Protein AF-A0A433D6L3-F1 (afdb_monomer_lite)

pLDDT: mean 82.77, std 12.9, range [45.88, 96.31]

InterPro domains:
  IPR003611 Nuclease associated modular domain 3 [PF07460] (51-87)
  IPR003611 Nuclease associated modular domain 3 [PF07460] (92-112)
  IPR003611 Nuclease associated modular domain 3 [SM00496] (50-66)
  IPR003611 Nuclease associated modular domain 3 [SM00496] (74-90)
  IPR003611 Nuclease associated modular domain 3 [SM00496] (91-107)
  IPR003647 Intron encoded nuclease repeat [SM00497] (114-166)
  IPR006350 Intron endonuclease, group I [TIGR01453] (3-162)
  IPR036388 Winged helix-like DNA-binding domain superfamily [G3DSA:1.10.10.10] (102-160)

Secondary structure (DSSP, 8-state):
--SS-GGG------------TT--HHHHHHHHHHHTTS-S---TT---STT----HHHHHHHHHHTSGGGSTTTTPPPPHHHHHHHHHHHTT-PPPHHHHHHHHHHHHT-------EEEEETT--EEEEESSHHHHHHHHTS-HHHHHHHHHH-PPBTTTEEEEE--

Radius of gyration: 36.86 Å; chains: 1; bounding box: 74×43×91 Å

Foldseek 3Di:
DPPDDPVVDDDDDPDDDDDDPPDDPVRVVVVVVVVVPPDPPPDPPVDDCVVPDDDPVVVVVVDVCCDAPNPPCHPPDDDPVVVVVVCVVCPPDDDDPVVVVVVVVVCPVVCPQQFKKFKAWPVGHTDDIGSHLCVVCVVLVHDSVVQVCCQVVVDARPNTIHMHTDD

Organism: NCBI:txid994334

Structure (mmCIF, N/CA/C/O backbone):
data_AF-A0A433D6L3-F1
#
_entry.id   AF-A0A433D6L3-F1
#
loop_
_atom_site.group_PDB
_atom_site.id
_atom_site.type_symbol
_atom_site.label_atom_id
_atom_site.label_alt_id
_atom_site.label_comp_id
_atom_site.label_asym_id
_atom_site.label_entity_id
_atom_site.label_seq_id
_atom_site.pdbx_PDB_ins_code
_atom_site.Cartn_x
_atom_site.Cartn_y
_atom_site.Cartn_z
_atom_site.occupancy
_atom_site.B_iso_or_equiv
_atom_site.auth_seq_id
_atom_site.auth_comp_id
_atom_site.auth_asym_id
_atom_site.auth_atom_id
_atom_site.pdbx_PDB_model_num
ATOM 1 N N . MET A 1 1 ? 34.999 -7.961 -23.316 1.00 46.38 1 MET A N 1
ATOM 2 C CA . MET A 1 1 ? 35.030 -8.901 -24.456 1.00 46.38 1 MET A CA 1
ATOM 3 C C . MET A 1 1 ? 34.470 -8.152 -25.655 1.00 46.38 1 MET A C 1
ATOM 5 O O . MET A 1 1 ? 33.314 -7.756 -25.598 1.00 46.38 1 MET A O 1
ATOM 9 N N . VAL A 1 2 ? 35.287 -7.831 -26.660 1.00 54.16 2 VAL A N 1
ATOM 10 C CA . VAL A 1 2 ? 34.780 -7.201 -27.892 1.00 54.16 2 VAL A CA 1
ATOM 11 C C . VAL A 1 2 ? 34.083 -8.311 -28.674 1.00 54.16 2 VAL A C 1
ATOM 13 O O . VAL A 1 2 ? 34.735 -9.275 -29.057 1.00 54.16 2 VAL A O 1
ATOM 16 N N . LEU A 1 3 ? 32.755 -8.234 -28.797 1.00 59.50 3 LEU A N 1
ATOM 17 C CA . LEU A 1 3 ? 31.936 -9.348 -29.292 1.00 59.50 3 LEU A CA 1
ATOM 18 C C . LEU A 1 3 ? 32.225 -9.680 -30.769 1.00 59.50 3 LEU A C 1
ATOM 20 O O . LEU A 1 3 ? 32.081 -10.831 -31.161 1.00 59.50 3 LEU A O 1
ATOM 24 N N . TYR A 1 4 ? 32.680 -8.697 -31.559 1.00 72.62 4 TYR A N 1
ATOM 25 C CA . TYR A 1 4 ? 32.994 -8.851 -32.982 1.00 72.62 4 TYR A CA 1
ATOM 26 C C . TYR A 1 4 ? 34.197 -7.981 -33.387 1.00 72.62 4 TYR A C 1
ATOM 28 O O . TYR A 1 4 ? 34.259 -6.805 -33.030 1.00 72.62 4 TYR A O 1
ATOM 36 N N . GLY A 1 5 ? 35.158 -8.562 -34.113 1.00 78.69 5 GLY A N 1
ATOM 37 C CA . GLY A 1 5 ? 36.333 -7.864 -34.661 1.00 78.69 5 GLY A CA 1
ATOM 38 C C . GLY A 1 5 ? 36.085 -7.269 -36.053 1.00 78.69 5 GLY A C 1
ATOM 39 O O . GLY A 1 5 ? 35.013 -7.446 -36.622 1.00 78.69 5 GLY A O 1
ATOM 40 N N . ILE A 1 6 ? 37.091 -6.602 -36.637 1.00 80.25 6 ILE A N 1
ATOM 41 C CA . ILE A 1 6 ? 36.968 -5.922 -37.946 1.00 80.25 6 ILE A CA 1
ATOM 42 C C . ILE A 1 6 ? 36.525 -6.856 -39.085 1.00 80.25 6 ILE A C 1
ATOM 44 O O . ILE A 1 6 ? 35.840 -6.425 -40.003 1.00 80.25 6 ILE A O 1
ATOM 48 N N . ALA A 1 7 ? 36.837 -8.152 -38.975 1.00 80.00 7 ALA A N 1
ATOM 49 C CA . ALA A 1 7 ? 36.412 -9.187 -39.915 1.00 80.00 7 ALA A CA 1
ATOM 50 C C . ALA A 1 7 ? 34.882 -9.369 -39.999 1.00 80.00 7 ALA A C 1
ATOM 52 O O . ALA A 1 7 ? 34.397 -9.994 -40.935 1.00 80.00 7 ALA A O 1
ATOM 53 N N . ALA A 1 8 ? 34.119 -8.837 -39.038 1.00 84.62 8 ALA A N 1
ATOM 54 C CA . ALA A 1 8 ? 32.658 -8.861 -39.055 1.00 84.62 8 ALA A CA 1
ATOM 55 C C . ALA A 1 8 ? 32.031 -7.710 -39.868 1.00 84.62 8 ALA A C 1
ATOM 57 O O . ALA A 1 8 ? 30.806 -7.637 -39.962 1.00 84.62 8 ALA A O 1
ATOM 58 N N . PHE A 1 9 ? 32.838 -6.806 -40.435 1.00 80.00 9 PHE A N 1
ATOM 59 C CA . PHE A 1 9 ? 32.368 -5.644 -41.190 1.00 80.00 9 PHE A CA 1
ATOM 60 C C . PHE A 1 9 ? 32.763 -5.739 -42.666 1.00 80.00 9 PHE A C 1
ATOM 62 O O . PHE A 1 9 ? 33.851 -6.199 -43.005 1.00 80.00 9 PHE A O 1
ATOM 69 N N . ILE A 1 10 ? 31.881 -5.255 -43.543 1.00 81.44 10 ILE A N 1
ATOM 70 C CA . ILE A 1 10 ? 32.139 -5.108 -44.979 1.00 81.44 10 ILE A CA 1
ATOM 71 C C . ILE A 1 10 ? 32.199 -3.615 -45.291 1.00 81.44 10 ILE A C 1
ATOM 73 O O . ILE A 1 10 ? 31.298 -2.863 -44.918 1.00 81.44 10 ILE A O 1
ATOM 77 N N . PHE A 1 11 ? 33.252 -3.196 -45.989 1.00 80.50 11 PHE A N 1
ATOM 78 C CA . PHE A 1 11 ? 33.414 -1.826 -46.463 1.00 80.50 11 PHE A CA 1
ATOM 79 C C . PHE A 1 11 ? 33.011 -1.756 -47.933 1.00 80.50 11 PHE A C 1
ATOM 81 O O . PHE A 1 11 ? 33.571 -2.462 -48.769 1.00 80.50 11 PHE A O 1
ATOM 88 N N . ILE A 1 12 ? 32.033 -0.907 -48.239 1.00 79.81 12 ILE A N 1
ATOM 89 C CA . ILE A 1 12 ? 31.566 -0.654 -49.602 1.00 79.81 12 ILE A CA 1
ATOM 90 C C . ILE A 1 12 ? 31.679 0.846 -49.843 1.00 79.81 12 ILE A C 1
ATOM 92 O O . ILE A 1 12 ? 31.132 1.640 -49.078 1.00 79.81 12 ILE A O 1
ATOM 96 N N . VAL A 1 13 ? 32.392 1.233 -50.899 1.00 81.81 13 VAL A N 1
ATOM 97 C CA . VAL A 1 13 ? 32.420 2.625 -51.355 1.00 81.81 13 VAL A CA 1
ATOM 98 C C . VAL A 1 13 ? 31.124 2.882 -52.117 1.00 81.81 13 VAL A C 1
ATOM 100 O O . VAL A 1 13 ? 30.889 2.271 -53.155 1.00 81.81 13 VAL A O 1
ATOM 103 N N . VAL A 1 14 ? 30.262 3.737 -51.568 1.00 73.88 14 VAL A N 1
ATOM 104 C CA . VAL A 1 14 ? 28.951 4.055 -52.163 1.00 73.88 14 VAL A CA 1
ATOM 105 C C . VAL A 1 14 ? 29.067 5.167 -53.205 1.00 73.88 14 VAL A C 1
ATOM 107 O O . VAL A 1 14 ? 28.374 5.139 -54.215 1.00 73.88 14 VAL A O 1
ATOM 110 N N . GLU A 1 15 ? 29.958 6.129 -52.979 1.00 74.88 15 GLU A N 1
ATOM 111 C CA . GLU A 1 15 ? 30.142 7.296 -53.836 1.00 74.88 15 GLU A CA 1
ATOM 112 C C . GLU A 1 15 ? 31.572 7.827 -53.673 1.00 74.88 15 GLU A C 1
ATOM 114 O O . GLU A 1 15 ? 32.125 7.808 -52.570 1.00 74.88 15 GLU A O 1
ATOM 119 N N . PHE A 1 16 ? 32.167 8.306 -54.766 1.00 78.62 16 PHE A N 1
ATOM 120 C CA . PHE A 1 16 ? 33.395 9.096 -54.729 1.00 78.62 16 PHE A CA 1
ATOM 121 C C . PHE A 1 16 ? 33.024 10.574 -54.781 1.00 78.62 16 PHE A C 1
ATOM 123 O O . PHE A 1 16 ? 32.281 10.992 -55.664 1.00 78.62 16 PHE A O 1
ATOM 130 N N . VAL A 1 17 ? 33.554 11.363 -53.849 1.00 71.62 17 VAL A N 1
ATOM 131 C CA . VAL A 1 17 ? 33.305 12.806 -53.788 1.00 71.62 17 VAL A CA 1
ATOM 132 C C . VAL A 1 17 ? 34.614 13.537 -54.045 1.00 71.62 17 VAL A C 1
ATOM 134 O O . VAL A 1 17 ? 35.597 13.324 -53.333 1.00 71.62 17 VAL A O 1
ATOM 137 N N . GLU A 1 18 ? 34.627 14.401 -55.058 1.00 74.00 18 GLU A N 1
ATOM 138 C CA . GLU A 1 18 ? 35.766 15.273 -55.337 1.00 74.00 18 GLU A CA 1
ATOM 139 C C . GLU A 1 18 ? 35.853 16.377 -54.276 1.00 74.00 18 GLU A C 1
ATOM 141 O O . GLU A 1 18 ? 34.905 17.128 -54.041 1.00 74.00 18 GLU A O 1
ATOM 146 N N . ILE A 1 19 ? 37.005 16.459 -53.611 1.00 69.56 19 ILE A N 1
ATOM 147 C CA . ILE A 1 19 ? 37.306 17.490 -52.619 1.00 69.56 19 ILE A CA 1
ATOM 148 C C . ILE A 1 19 ? 38.065 18.605 -53.337 1.00 69.56 19 ILE A C 1
ATOM 150 O O . ILE A 1 19 ? 39.211 18.408 -53.741 1.00 69.56 19 ILE A O 1
ATOM 154 N N . LEU A 1 20 ? 37.433 19.770 -53.503 1.00 72.12 20 LEU A N 1
ATOM 155 C CA . LEU A 1 20 ? 38.100 20.937 -54.082 1.00 72.12 20 LEU A CA 1
ATOM 156 C C . LEU A 1 20 ? 39.181 21.465 -53.109 1.00 72.12 20 LEU A C 1
ATOM 158 O O . LEU A 1 20 ? 38.929 21.546 -51.901 1.00 72.12 20 LEU A O 1
ATOM 162 N N . PRO A 1 21 ? 40.391 21.800 -53.597 1.00 69.19 21 PRO A N 1
ATOM 163 C CA . PRO A 1 21 ? 41.565 22.071 -52.757 1.00 69.19 21 PRO A CA 1
ATOM 164 C C . PRO A 1 21 ? 41.503 23.391 -51.969 1.00 69.19 21 PRO A C 1
ATOM 166 O O . PRO A 1 21 ? 42.301 23.598 -51.057 1.00 69.19 21 PRO A O 1
ATOM 169 N N . ASP A 1 22 ? 40.572 24.281 -52.301 1.00 74.31 22 ASP A N 1
ATOM 170 C CA . ASP A 1 22 ? 40.350 25.592 -51.682 1.00 74.31 22 ASP A CA 1
ATOM 171 C C . ASP A 1 22 ? 39.328 25.562 -50.530 1.00 74.31 22 ASP A C 1
ATOM 173 O O . ASP A 1 22 ? 39.095 26.569 -49.855 1.00 74.31 22 ASP A O 1
ATOM 177 N N . MET A 1 23 ? 38.732 24.400 -50.256 1.00 71.88 23 MET A N 1
ATOM 178 C CA . MET A 1 23 ? 37.751 24.251 -49.191 1.00 71.88 23 MET A CA 1
ATOM 179 C C . MET A 1 23 ? 38.392 24.092 -47.812 1.00 71.88 23 MET A C 1
ATOM 181 O O . MET A 1 23 ? 39.284 23.278 -47.583 1.00 71.88 23 MET A O 1
ATOM 185 N N . THR A 1 24 ? 37.860 24.818 -46.829 1.00 81.12 24 THR A N 1
ATOM 186 C CA . THR A 1 24 ? 38.251 24.626 -45.427 1.00 81.12 24 THR A CA 1
ATOM 187 C C . THR A 1 24 ? 37.729 23.290 -44.882 1.00 81.12 24 THR A C 1
ATOM 189 O O . THR A 1 24 ? 36.655 22.815 -45.260 1.00 81.12 24 THR A O 1
ATOM 192 N N . SER A 1 25 ? 38.449 22.700 -43.918 1.00 77.38 25 SER A N 1
ATO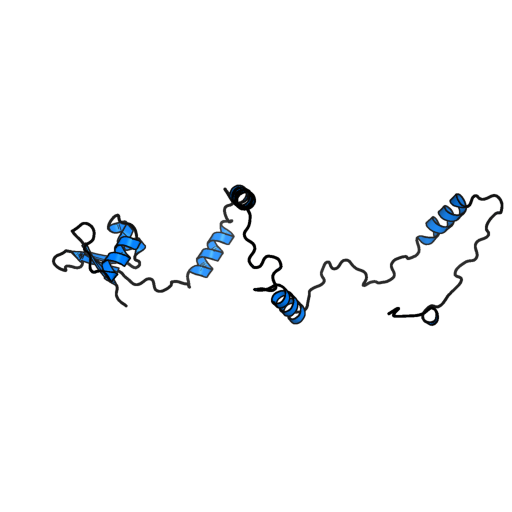M 193 C CA . SER A 1 25 ? 38.051 21.447 -43.247 1.00 77.38 25 SER A CA 1
ATOM 194 C C . SER A 1 25 ? 36.625 21.498 -42.667 1.00 77.38 25 SER A C 1
ATOM 196 O O . SER A 1 25 ? 35.897 20.506 -42.707 1.00 77.38 25 SER A O 1
ATOM 198 N N . ALA A 1 26 ? 36.186 22.668 -42.191 1.00 79.12 26 ALA A N 1
ATOM 199 C CA . ALA A 1 26 ? 34.834 22.873 -41.676 1.00 79.12 26 ALA A CA 1
ATOM 200 C C . ALA A 1 26 ? 33.759 22.786 -42.773 1.00 79.12 26 ALA A C 1
ATOM 202 O O . ALA A 1 26 ? 32.718 22.165 -42.559 1.00 79.12 26 ALA A O 1
ATOM 203 N N . ALA A 1 27 ? 34.020 23.362 -43.950 1.00 77.31 27 ALA A N 1
ATOM 204 C CA . ALA A 1 27 ? 33.098 23.315 -45.080 1.00 77.31 27 ALA A CA 1
ATOM 205 C C . ALA A 1 27 ? 32.962 21.886 -45.631 1.00 77.31 27 ALA A C 1
ATOM 207 O O . ALA A 1 27 ? 31.847 21.425 -45.878 1.00 77.31 27 ALA A O 1
ATOM 208 N N . LEU A 1 28 ? 34.072 21.146 -45.723 1.00 76.81 28 LEU A N 1
ATOM 209 C CA . LEU A 1 28 ? 34.057 19.730 -46.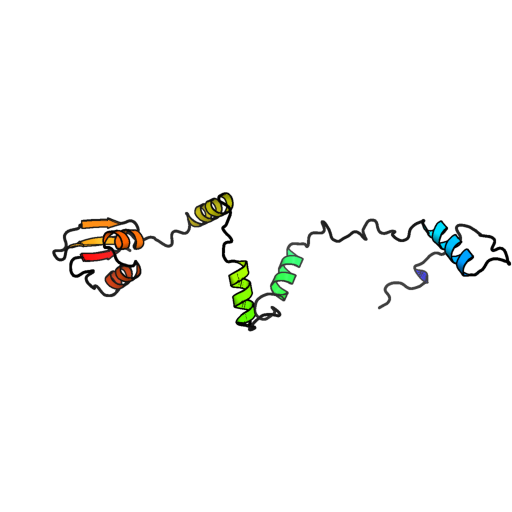108 1.00 76.81 28 LEU A CA 1
ATOM 210 C C . LEU A 1 28 ? 33.290 18.871 -45.099 1.00 76.81 28 LEU A C 1
ATOM 212 O O . LEU A 1 28 ? 32.449 18.063 -45.488 1.00 76.81 28 LEU A O 1
ATOM 216 N N . LYS A 1 29 ? 33.510 19.091 -43.797 1.00 77.06 29 LYS A N 1
ATOM 217 C CA . LYS A 1 29 ? 32.770 18.397 -42.737 1.00 77.06 29 LYS A CA 1
ATOM 218 C C . LYS A 1 29 ? 31.266 18.669 -42.813 1.00 77.06 29 LYS A C 1
ATOM 220 O O . LYS A 1 29 ? 30.483 17.743 -42.639 1.00 77.06 29 LYS A O 1
ATOM 225 N N . ALA A 1 30 ? 30.854 19.907 -43.089 1.00 76.25 30 ALA A N 1
ATOM 226 C CA . ALA A 1 30 ? 29.441 20.259 -43.232 1.00 76.25 30 ALA A CA 1
ATOM 227 C C . ALA A 1 30 ? 28.794 19.596 -44.463 1.00 76.25 30 ALA A C 1
ATOM 229 O O . ALA A 1 30 ? 27.673 19.101 -44.374 1.00 76.25 30 ALA A O 1
ATOM 230 N N . ILE A 1 31 ? 29.515 19.533 -45.585 1.00 76.19 31 ILE A N 1
ATOM 231 C CA . ILE A 1 31 ? 29.097 18.860 -46.827 1.00 76.19 31 ILE A CA 1
ATOM 232 C C . ILE A 1 31 ? 28.917 17.355 -46.621 1.00 76.19 31 ILE A C 1
ATOM 234 O O . ILE A 1 31 ? 27.924 16.798 -47.096 1.00 76.19 31 ILE A O 1
ATOM 238 N N . LEU A 1 32 ? 29.857 16.713 -45.922 1.00 74.94 32 LEU A N 1
ATOM 239 C CA . LEU A 1 32 ? 29.774 15.297 -45.568 1.00 74.94 32 LEU A CA 1
ATOM 240 C C . LEU A 1 32 ? 28.608 15.048 -44.608 1.00 74.94 32 LEU A C 1
ATOM 242 O O . LEU A 1 32 ? 27.770 14.203 -44.892 1.00 74.94 32 LEU A O 1
ATOM 246 N N . LEU A 1 33 ? 28.477 15.846 -43.544 1.00 73.62 33 LEU A N 1
ATOM 247 C CA . LEU A 1 33 ? 27.412 15.699 -42.548 1.00 73.62 33 LEU A CA 1
ATOM 248 C C . LEU A 1 33 ? 26.006 15.921 -43.136 1.00 73.62 33 LEU A C 1
ATOM 250 O O . LEU A 1 33 ? 25.057 15.232 -42.765 1.00 73.62 33 LEU A O 1
ATOM 254 N N . ALA A 1 34 ? 25.859 16.862 -44.074 1.00 72.88 34 ALA A N 1
ATOM 255 C CA . ALA A 1 34 ? 24.599 17.090 -44.782 1.00 72.88 34 ALA A CA 1
ATOM 256 C C . ALA A 1 34 ? 24.217 15.909 -45.694 1.00 72.88 34 ALA A C 1
ATOM 258 O O . ALA A 1 34 ? 23.032 15.643 -45.882 1.00 72.88 34 ALA A O 1
ATOM 259 N N . ARG A 1 35 ? 25.209 15.184 -46.231 1.00 69.56 35 ARG A N 1
ATOM 260 C CA . ARG A 1 35 ? 25.014 13.969 -47.043 1.00 69.56 35 ARG A CA 1
ATOM 261 C C . ARG A 1 35 ? 24.846 12.704 -46.194 1.00 69.56 35 ARG A C 1
ATOM 263 O O . ARG A 1 35 ? 24.096 11.810 -46.577 1.00 69.56 35 ARG A O 1
ATOM 270 N N . GLU A 1 36 ? 25.451 12.659 -45.007 1.00 65.75 36 GLU A N 1
ATOM 271 C CA . GLU A 1 36 ? 25.317 11.591 -44.002 1.00 65.75 36 GLU A CA 1
ATOM 272 C C . GLU A 1 36 ? 23.906 11.476 -43.393 1.00 65.75 36 GLU A C 1
ATOM 274 O O . GLU A 1 36 ? 23.660 10.602 -42.561 1.00 65.75 36 GLU A O 1
ATOM 279 N N . GLN A 1 37 ? 22.922 12.263 -43.853 1.00 57.09 37 GLN A N 1
ATOM 280 C CA . GLN A 1 37 ? 21.506 12.041 -43.522 1.00 57.09 37 GLN A CA 1
ATOM 281 C C . GLN A 1 37 ? 20.982 10.666 -43.974 1.00 57.09 37 GLN A C 1
ATOM 283 O O . GLN A 1 37 ? 19.879 10.263 -43.601 1.00 57.09 37 GLN A O 1
ATOM 288 N N . PHE A 1 38 ? 21.789 9.891 -44.698 1.00 55.81 38 PHE A N 1
ATOM 289 C CA . PHE A 1 38 ? 21.584 8.463 -44.840 1.00 55.81 38 PHE A CA 1
ATOM 290 C C . PHE A 1 38 ? 22.203 7.679 -43.672 1.00 55.81 38 PHE A C 1
ATOM 292 O O . PHE A 1 38 ? 23.281 7.104 -43.762 1.00 55.81 38 PHE A O 1
ATOM 299 N N . ARG A 1 39 ? 21.364 7.503 -42.643 1.00 54.88 39 ARG A N 1
ATOM 300 C CA . ARG A 1 39 ? 21.209 6.223 -41.929 1.00 54.88 39 ARG A CA 1
ATOM 301 C C . ARG A 1 39 ? 22.186 5.907 -40.783 1.00 54.88 39 ARG A C 1
ATOM 303 O O . ARG A 1 39 ? 22.629 4.773 -40.639 1.00 54.88 39 ARG A O 1
ATOM 310 N N . PHE A 1 40 ? 22.356 6.816 -39.828 1.00 52.09 40 PHE A N 1
ATOM 311 C CA . PHE A 1 40 ? 22.716 6.406 -38.460 1.00 52.09 40 PHE A CA 1
ATOM 312 C C . PHE A 1 40 ? 21.470 6.139 -37.603 1.00 52.09 40 PHE A C 1
ATOM 314 O O . PHE A 1 40 ? 21.162 6.898 -36.694 1.00 52.09 40 PHE A O 1
ATOM 321 N N . ASN A 1 41 ? 20.750 5.054 -37.931 1.00 55.47 41 ASN A N 1
ATOM 322 C CA . ASN A 1 41 ? 20.089 4.142 -36.979 1.00 55.47 41 ASN A CA 1
ATOM 323 C C . ASN A 1 41 ? 19.499 2.931 -37.744 1.00 55.47 41 ASN A C 1
ATOM 325 O O . ASN A 1 41 ? 18.364 2.978 -38.212 1.00 55.47 41 ASN A O 1
ATOM 329 N N . PHE A 1 42 ? 20.262 1.846 -37.912 1.00 45.88 42 PHE A N 1
ATOM 330 C CA . PHE A 1 42 ? 19.828 0.643 -38.651 1.00 45.88 42 PHE A CA 1
ATOM 331 C C . PHE A 1 42 ? 19.446 -0.547 -37.772 1.00 45.88 42 PHE A C 1
ATOM 333 O O . PHE A 1 42 ? 19.606 -1.703 -38.160 1.00 45.88 42 PHE A O 1
ATOM 340 N N . LEU A 1 43 ? 18.897 -0.301 -36.594 1.00 48.84 43 LEU A N 1
ATOM 341 C CA . LEU A 1 43 ? 18.105 -1.331 -35.945 1.00 48.84 43 LEU A CA 1
ATOM 342 C C . LEU A 1 43 ? 16.673 -0.827 -35.888 1.00 48.84 43 LEU A C 1
ATOM 344 O O . LEU A 1 43 ? 16.354 0.069 -35.116 1.00 48.84 43 LEU A O 1
ATOM 348 N N . VAL A 1 44 ? 15.794 -1.482 -36.654 1.00 49.41 44 VAL A N 1
ATOM 349 C CA . VAL A 1 44 ? 14.328 -1.420 -36.471 1.00 49.41 44 VAL A CA 1
ATOM 350 C C . VAL A 1 44 ? 13.958 -1.672 -34.992 1.00 49.41 44 VAL A C 1
ATOM 352 O O . VAL A 1 44 ? 12.929 -1.212 -34.513 1.00 49.41 44 VAL A O 1
ATOM 355 N N . LEU A 1 45 ? 14.843 -2.363 -34.258 1.00 52.22 45 LEU A N 1
ATOM 356 C CA . LEU A 1 45 ? 14.756 -2.743 -32.847 1.00 52.22 45 LEU A CA 1
ATOM 357 C C . LEU A 1 45 ? 15.653 -1.938 -31.886 1.00 52.22 45 LEU A C 1
ATOM 359 O O . LEU A 1 45 ? 15.711 -2.276 -30.708 1.00 52.22 45 LEU A O 1
ATOM 363 N N . ALA A 1 46 ? 16.323 -0.867 -32.315 1.00 52.41 46 ALA A N 1
ATOM 364 C CA . ALA A 1 46 ? 16.916 0.109 -31.389 1.00 52.41 46 ALA A CA 1
ATOM 365 C C . ALA A 1 46 ? 15.865 1.176 -31.048 1.00 52.41 46 ALA A C 1
ATOM 367 O O . ALA A 1 46 ? 16.099 2.382 -31.122 1.00 52.41 46 ALA A O 1
ATOM 368 N N . GLY A 1 47 ? 14.656 0.699 -30.754 1.00 56.47 47 GLY A N 1
ATOM 369 C CA . GLY A 1 47 ? 13.559 1.513 -30.279 1.00 56.47 47 GLY A CA 1
ATOM 370 C C . GLY A 1 47 ? 13.750 1.841 -28.807 1.00 56.47 47 GLY A C 1
ATOM 371 O O . GLY A 1 47 ? 14.375 1.099 -28.047 1.00 56.47 47 GLY A O 1
ATOM 372 N N . SER A 1 48 ? 13.153 2.958 -28.402 1.00 65.81 48 SER A N 1
ATOM 373 C CA . SER A 1 48 ? 12.766 3.178 -27.013 1.00 65.81 48 SER A CA 1
ATOM 374 C C . SER A 1 48 ? 12.199 1.881 -26.420 1.00 65.81 48 SER A C 1
ATOM 376 O O . SER A 1 48 ? 11.424 1.187 -27.077 1.00 65.81 48 SER A O 1
ATOM 378 N N . SER A 1 49 ? 12.521 1.566 -25.165 1.00 69.06 49 SER A N 1
ATOM 379 C CA . SER A 1 49 ? 11.898 0.442 -24.447 1.00 69.06 49 SER A CA 1
ATOM 380 C C . SER A 1 49 ? 10.396 0.652 -24.194 1.00 69.06 49 SER A C 1
ATOM 382 O O . SER A 1 49 ? 9.743 -0.174 -23.553 1.00 69.06 49 SER A O 1
ATOM 384 N N . LEU A 1 50 ? 9.828 1.749 -24.702 1.00 70.44 50 LEU A N 1
ATOM 385 C CA . LEU A 1 50 ? 8.405 2.027 -24.713 1.00 70.44 50 LEU A CA 1
ATOM 386 C C . LEU A 1 50 ? 7.640 0.886 -25.402 1.00 70.44 50 LEU A C 1
ATOM 388 O O . LEU A 1 50 ? 7.791 0.633 -26.591 1.00 70.44 50 LEU A O 1
ATOM 392 N N . GLY A 1 51 ? 6.813 0.185 -24.625 1.00 71.38 51 GLY A N 1
ATOM 393 C CA . GLY A 1 51 ? 6.037 -0.973 -25.080 1.00 71.38 51 GLY A CA 1
ATOM 394 C C . GLY A 1 51 ? 6.701 -2.329 -24.823 1.00 71.38 51 GLY A C 1
ATOM 395 O O . GLY A 1 51 ? 6.003 -3.345 -24.827 1.00 71.38 51 GLY A O 1
ATOM 396 N N . TYR A 1 52 ? 8.000 -2.369 -24.506 1.00 82.00 52 TYR A N 1
ATOM 397 C CA . TYR A 1 52 ? 8.662 -3.607 -24.099 1.00 82.00 52 TYR A CA 1
ATOM 398 C C . TYR A 1 52 ? 8.153 -4.063 -22.727 1.00 82.00 52 TYR A C 1
ATOM 400 O O . TYR A 1 52 ? 8.170 -3.317 -21.743 1.00 82.00 52 TYR A O 1
ATOM 408 N N . ARG A 1 53 ? 7.698 -5.316 -22.648 1.00 85.81 53 ARG A N 1
ATOM 409 C CA . ARG A 1 53 ? 7.211 -5.930 -21.411 1.00 85.81 53 ARG A CA 1
ATOM 410 C C . ARG A 1 53 ? 8.169 -7.030 -20.988 1.00 85.81 53 ARG A C 1
ATOM 412 O O . ARG A 1 53 ? 8.357 -8.000 -21.710 1.00 85.81 53 ARG A O 1
ATOM 419 N N . PHE A 1 54 ? 8.713 -6.910 -19.779 1.00 87.31 54 PHE A N 1
ATOM 420 C CA . PHE A 1 54 ? 9.440 -8.011 -19.153 1.00 87.31 54 PHE A CA 1
ATOM 421 C C . PHE A 1 54 ? 8.557 -9.258 -19.044 1.00 87.31 54 PHE A C 1
ATOM 423 O O . PHE A 1 54 ? 7.363 -9.152 -18.723 1.00 87.31 54 PHE A O 1
ATOM 430 N N . THR A 1 55 ? 9.167 -10.425 -19.258 1.00 94.25 55 THR A N 1
ATOM 431 C CA . THR A 1 55 ? 8.533 -11.722 -19.007 1.00 94.25 55 THR A CA 1
ATOM 432 C C . THR A 1 55 ? 8.178 -11.858 -17.524 1.00 94.25 55 THR A C 1
ATOM 434 O O . THR A 1 55 ? 8.711 -11.145 -16.665 1.00 94.25 55 THR A O 1
ATOM 437 N N . VAL A 1 56 ? 7.251 -12.765 -17.208 1.00 95.12 56 VAL A N 1
ATOM 438 C CA . VAL A 1 56 ? 6.840 -13.027 -15.818 1.00 95.12 56 VAL A CA 1
ATOM 439 C C . VAL A 1 56 ? 8.041 -13.457 -14.972 1.00 95.12 56 VAL A C 1
ATOM 441 O O . VAL A 1 56 ? 8.219 -12.948 -13.869 1.00 95.12 56 VAL A O 1
ATOM 444 N N . GLU A 1 57 ? 8.911 -14.304 -15.522 1.00 95.06 57 GLU A N 1
ATOM 445 C CA . GLU A 1 57 ? 10.132 -14.773 -14.860 1.00 95.06 57 GLU A CA 1
ATOM 446 C C . GLU A 1 57 ? 11.100 -13.627 -14.558 1.00 95.06 57 GLU A C 1
ATOM 448 O O . GLU A 1 57 ? 11.554 -13.485 -13.423 1.00 95.06 57 GLU A O 1
ATOM 453 N N . THR A 1 58 ? 11.363 -12.741 -15.527 1.00 94.00 58 THR A N 1
ATOM 454 C CA . THR A 1 58 ? 12.246 -11.590 -15.297 1.00 94.00 58 THR A CA 1
ATOM 455 C C . THR A 1 58 ? 11.656 -10.626 -14.266 1.00 94.00 58 THR A C 1
ATOM 457 O O . THR A 1 58 ? 12.388 -10.106 -13.424 1.00 94.00 58 THR A O 1
ATOM 460 N N . LYS A 1 59 ? 10.332 -10.411 -14.270 1.00 94.56 59 LYS A N 1
ATOM 461 C CA . LYS A 1 59 ? 9.659 -9.605 -13.236 1.00 94.56 59 LYS A CA 1
ATOM 462 C C . LYS A 1 59 ? 9.800 -10.233 -11.852 1.00 94.56 59 LYS A C 1
ATOM 464 O O . LYS A 1 59 ? 10.105 -9.516 -10.901 1.00 94.56 59 LYS A O 1
ATOM 469 N N . ALA A 1 60 ? 9.604 -11.545 -11.745 1.00 95.12 60 ALA A N 1
ATOM 470 C CA . ALA A 1 60 ? 9.739 -12.270 -10.488 1.00 95.12 60 ALA A CA 1
ATOM 471 C C . ALA A 1 60 ? 11.180 -12.204 -9.958 1.00 95.12 60 ALA A C 1
ATOM 473 O O . ALA A 1 60 ? 11.383 -11.862 -8.793 1.00 95.12 60 ALA A O 1
ATOM 474 N N . ALA A 1 61 ? 12.176 -12.423 -10.820 1.00 96.25 61 ALA A N 1
ATOM 475 C CA . ALA A 1 61 ? 13.590 -12.332 -10.460 1.00 96.25 61 ALA A CA 1
ATOM 476 C C . ALA A 1 61 ? 13.980 -10.922 -9.984 1.00 96.25 61 ALA A C 1
ATOM 478 O O . ALA A 1 61 ? 14.591 -10.769 -8.926 1.00 96.25 61 ALA A O 1
ATOM 479 N N . LEU A 1 62 ? 13.571 -9.875 -10.713 1.00 94.56 62 LEU A N 1
ATOM 480 C CA . LEU A 1 62 ? 13.812 -8.482 -10.315 1.00 94.56 62 LEU A CA 1
ATOM 481 C C . LEU A 1 62 ? 13.111 -8.125 -9.001 1.00 94.56 62 LEU A C 1
ATOM 483 O O . LEU A 1 62 ? 13.678 -7.402 -8.179 1.00 94.56 62 LEU A O 1
ATOM 487 N N . SER A 1 63 ? 11.891 -8.627 -8.799 1.00 94.56 63 SER A N 1
ATOM 488 C CA . SER A 1 63 ? 11.153 -8.445 -7.551 1.00 94.56 63 SER A CA 1
ATOM 489 C C . SER A 1 63 ? 11.891 -9.099 -6.386 1.00 94.56 63 SER A C 1
ATOM 491 O O . SER A 1 63 ? 12.137 -8.439 -5.378 1.00 94.56 63 SER A O 1
ATOM 493 N N . 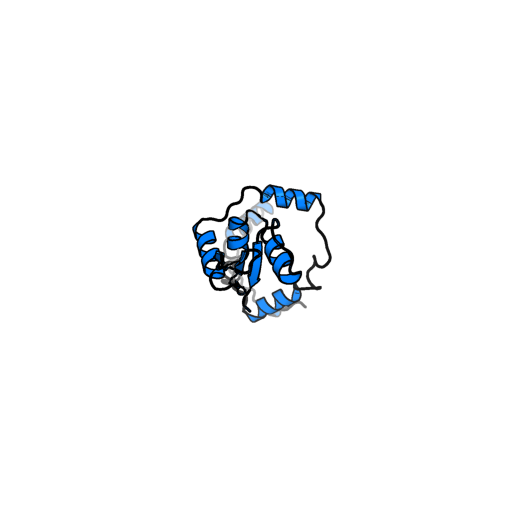ALA A 1 64 ? 12.303 -10.362 -6.524 1.00 94.19 64 ALA A N 1
ATOM 494 C CA . ALA A 1 64 ? 13.042 -11.090 -5.492 1.00 94.19 64 ALA A CA 1
ATOM 495 C C . ALA A 1 64 ? 14.376 -10.402 -5.150 1.00 94.19 64 ALA A C 1
ATOM 497 O O . ALA A 1 64 ? 14.698 -10.217 -3.976 1.00 94.19 64 ALA A O 1
ATOM 498 N N . ALA A 1 65 ? 15.101 -9.924 -6.165 1.00 95.00 65 ALA A N 1
ATOM 499 C CA . ALA A 1 65 ? 16.372 -9.223 -5.993 1.00 95.00 65 ALA A CA 1
ATOM 500 C C . ALA A 1 65 ? 16.255 -7.894 -5.222 1.00 95.00 65 ALA A C 1
ATOM 502 O O . ALA A 1 65 ? 17.245 -7.430 -4.667 1.00 95.00 65 ALA A O 1
ATOM 503 N N . LYS A 1 66 ? 15.070 -7.271 -5.173 1.00 95.31 66 LYS A N 1
ATOM 504 C CA . LYS A 1 66 ? 14.834 -5.981 -4.493 1.00 95.31 66 LYS A CA 1
ATOM 505 C C . LYS A 1 66 ? 13.908 -6.084 -3.277 1.00 95.31 66 LYS A C 1
ATOM 507 O O . LYS A 1 66 ? 13.498 -5.058 -2.734 1.00 95.31 66 LYS A O 1
ATOM 512 N N . SER A 1 67 ? 13.560 -7.299 -2.861 1.00 94.12 67 SER A N 1
ATOM 513 C CA . SER A 1 67 ? 12.638 -7.553 -1.750 1.00 94.12 67 SER A CA 1
ATOM 514 C C . SER A 1 67 ? 13.371 -7.844 -0.442 1.00 94.12 67 SER A C 1
ATOM 516 O O . SER A 1 67 ? 14.527 -8.263 -0.438 1.00 94.12 67 SER A O 1
ATOM 518 N N . GLY A 1 68 ? 12.678 -7.641 0.683 1.00 94.12 68 GLY A N 1
ATOM 519 C CA . GLY A 1 68 ? 13.208 -7.940 2.015 1.00 94.12 68 GLY A CA 1
ATOM 520 C C . GLY A 1 68 ? 14.526 -7.217 2.296 1.00 94.12 68 GLY A C 1
ATOM 521 O O . GLY A 1 68 ? 14.655 -6.029 1.999 1.00 94.12 68 GLY A O 1
ATOM 522 N N . SER A 1 69 ? 15.505 -7.955 2.825 1.00 94.31 69 SER A N 1
ATOM 523 C CA . SER A 1 69 ? 16.844 -7.454 3.163 1.00 94.31 69 SER A CA 1
ATOM 524 C C . SER A 1 69 ? 17.661 -6.963 1.972 1.00 94.31 69 SER A C 1
ATOM 526 O O . SER A 1 69 ? 18.587 -6.180 2.160 1.00 94.31 69 SER A O 1
ATOM 528 N N . ASN A 1 70 ? 17.318 -7.387 0.753 1.00 94.25 70 ASN A N 1
ATOM 529 C CA . ASN A 1 70 ? 18.010 -6.955 -0.461 1.00 94.25 70 ASN A CA 1
ATOM 530 C C . ASN A 1 70 ? 17.542 -5.574 -0.941 1.00 94.25 70 ASN A C 1
ATOM 532 O O . ASN A 1 70 ? 18.149 -4.985 -1.836 1.00 94.25 70 ASN A O 1
ATOM 536 N N . ASN A 1 71 ? 16.450 -5.042 -0.381 1.00 95.81 71 ASN A N 1
ATOM 537 C CA . ASN A 1 71 ? 15.999 -3.700 -0.716 1.00 95.81 71 ASN A CA 1
ATOM 538 C C . ASN A 1 71 ? 17.060 -2.673 -0.262 1.00 95.81 71 ASN A C 1
ATOM 540 O O . ASN A 1 71 ? 17.415 -2.663 0.916 1.00 95.81 71 ASN A O 1
ATOM 544 N N . PRO A 1 72 ? 17.519 -1.746 -1.127 1.00 94.62 72 PRO A N 1
ATOM 545 C CA . PRO A 1 72 ? 18.489 -0.708 -0.751 1.00 94.62 72 PRO A CA 1
ATOM 546 C C . PRO A 1 72 ? 18.058 0.190 0.420 1.00 94.62 72 PRO A C 1
ATOM 548 O O . PRO A 1 72 ? 18.893 0.862 1.035 1.00 94.62 72 PRO A O 1
ATOM 551 N N . ASN A 1 73 ? 16.756 0.233 0.706 1.00 95.12 73 ASN A N 1
ATOM 552 C CA . ASN A 1 73 ? 16.166 0.966 1.822 1.00 95.12 73 ASN A CA 1
ATOM 553 C C . ASN A 1 73 ? 15.764 0.066 2.998 1.00 95.12 73 ASN A C 1
ATOM 555 O O . ASN A 1 73 ? 15.135 0.548 3.939 1.00 95.12 73 ASN A O 1
ATOM 559 N N . TYR A 1 74 ? 16.115 -1.221 2.979 1.00 96.00 74 TYR A N 1
ATOM 560 C CA . TYR A 1 74 ? 15.863 -2.108 4.108 1.00 96.00 74 TYR A CA 1
ATOM 561 C C . TYR A 1 74 ? 16.579 -1.602 5.365 1.00 96.00 74 TYR A C 1
ATOM 563 O O . TYR A 1 74 ? 17.745 -1.215 5.319 1.00 96.00 74 TYR A O 1
ATOM 571 N N . GLY A 1 75 ? 15.856 -1.555 6.486 1.00 94.88 75 GLY A N 1
ATOM 572 C CA . GLY A 1 75 ? 16.364 -1.048 7.765 1.00 94.88 75 GLY A CA 1
ATOM 573 C C . GLY A 1 75 ? 16.548 0.474 7.848 1.00 94.88 75 GLY A C 1
ATOM 574 O O . GLY A 1 75 ? 16.839 0.979 8.928 1.00 94.88 75 GLY A O 1
ATOM 575 N N . LYS A 1 76 ? 16.349 1.230 6.759 1.00 95.25 76 LYS A N 1
ATOM 576 C CA . LYS A 1 76 ? 16.445 2.696 6.784 1.00 95.25 76 LYS A CA 1
ATOM 577 C C . LYS A 1 76 ? 15.113 3.315 7.195 1.00 95.25 76 LYS A C 1
ATOM 579 O O . LYS A 1 76 ? 14.073 3.034 6.602 1.00 95.25 76 LYS A O 1
ATOM 584 N N . THR A 1 77 ? 15.151 4.217 8.170 1.00 94.62 77 THR A N 1
ATOM 585 C CA . THR A 1 77 ? 13.989 5.018 8.573 1.00 94.62 77 THR A CA 1
ATOM 586 C C . THR A 1 77 ? 14.060 6.417 7.955 1.00 94.62 77 THR A C 1
ATOM 588 O O . THR A 1 77 ? 15.117 7.044 8.031 1.00 94.62 77 THR A O 1
ATOM 591 N N . PRO A 1 78 ? 12.967 6.947 7.374 1.00 92.81 78 PRO A N 1
ATOM 592 C CA . PRO A 1 78 ? 12.950 8.318 6.867 1.00 92.81 78 PRO A CA 1
ATOM 593 C C . PRO A 1 78 ? 13.122 9.332 8.007 1.00 92.81 78 PRO A C 1
ATOM 595 O O . PRO A 1 78 ? 12.641 9.096 9.120 1.00 92.81 78 PRO A O 1
ATOM 598 N N . SER A 1 79 ? 13.771 10.466 7.719 1.00 95.25 79 SER A N 1
ATOM 599 C CA . SER A 1 79 ? 13.911 11.579 8.668 1.00 95.25 79 SER A CA 1
ATOM 600 C C . SER A 1 79 ? 12.550 12.188 9.025 1.00 95.25 79 SER A C 1
ATOM 602 O O . SER A 1 79 ? 11.587 12.067 8.260 1.00 95.25 79 SER A O 1
ATOM 604 N N . GLU A 1 80 ? 12.455 12.866 10.172 1.00 96.00 80 GLU A N 1
ATOM 605 C CA . GLU A 1 80 ? 11.216 13.550 10.575 1.00 96.00 80 GLU A CA 1
ATOM 606 C C . GLU A 1 80 ? 10.782 14.612 9.559 1.00 96.00 80 GLU A C 1
ATOM 608 O O . GLU A 1 80 ? 9.600 14.706 9.236 1.00 96.00 80 GLU A O 1
ATOM 613 N N . GLU A 1 81 ? 11.735 15.328 8.963 1.00 95.88 81 GLU A N 1
ATOM 614 C CA . GLU A 1 81 ? 11.475 16.264 7.867 1.00 95.88 81 GLU A CA 1
ATOM 615 C C . GLU A 1 81 ? 10.834 15.562 6.657 1.00 95.88 81 GLU A C 1
ATOM 617 O O . GLU A 1 81 ? 9.791 15.987 6.159 1.00 95.88 81 GLU A O 1
ATOM 622 N N . THR A 1 82 ? 11.385 14.417 6.234 1.00 95.81 82 THR A N 1
ATOM 623 C CA . THR A 1 82 ? 10.830 13.629 5.120 1.00 95.81 82 THR A CA 1
ATOM 624 C C . THR A 1 82 ? 9.415 13.143 5.439 1.00 95.81 82 THR A C 1
ATOM 626 O O . THR A 1 82 ? 8.526 13.194 4.584 1.00 95.81 82 THR A O 1
ATOM 629 N N . LYS A 1 83 ? 9.169 12.694 6.677 1.00 95.81 83 LYS A N 1
ATOM 630 C CA . LYS A 1 83 ? 7.826 12.295 7.129 1.00 95.81 83 LYS A CA 1
ATOM 631 C C . LYS A 1 83 ? 6.857 13.477 7.099 1.00 95.81 83 LYS A C 1
ATOM 633 O O . LYS A 1 83 ? 5.708 13.297 6.691 1.00 95.81 83 LYS A O 1
ATOM 638 N N . ALA A 1 84 ? 7.293 14.666 7.512 1.00 95.44 84 ALA A N 1
ATOM 639 C CA . ALA A 1 84 ? 6.474 15.874 7.494 1.00 95.44 84 ALA A CA 1
ATOM 640 C C . ALA A 1 84 ? 6.086 16.270 6.061 1.00 95.44 84 ALA A C 1
ATOM 642 O O . ALA A 1 84 ? 4.901 16.481 5.796 1.00 95.44 84 ALA A O 1
ATOM 643 N N . LEU A 1 85 ? 7.036 16.256 5.122 1.00 96.31 85 LEU A N 1
ATOM 644 C CA . LEU A 1 85 ? 6.777 16.529 3.703 1.00 96.31 85 LEU A CA 1
ATOM 645 C C . LEU A 1 85 ? 5.791 15.526 3.093 1.00 96.31 85 LEU A C 1
ATOM 647 O O . LEU A 1 85 ? 4.831 15.915 2.427 1.00 96.31 85 LEU A O 1
ATOM 651 N N . GLN A 1 86 ? 5.968 14.231 3.370 1.00 94.25 86 GLN A N 1
ATOM 652 C CA . GLN A 1 86 ? 5.045 13.194 2.899 1.00 94.25 86 GLN A CA 1
ATOM 653 C C . GLN A 1 86 ? 3.631 13.361 3.468 1.00 94.25 86 GLN A C 1
ATOM 655 O O . GLN A 1 86 ? 2.654 13.128 2.754 1.00 94.25 86 GLN A O 1
ATOM 660 N N . ARG A 1 87 ? 3.505 13.750 4.744 1.00 93.81 87 ARG A N 1
ATOM 661 C CA . ARG A 1 87 ? 2.205 14.048 5.363 1.00 93.81 87 ARG A CA 1
ATOM 662 C C . ARG A 1 87 ? 1.561 15.254 4.693 1.00 93.81 87 ARG A C 1
ATOM 664 O O . ARG A 1 87 ? 0.424 15.136 4.255 1.00 93.81 87 ARG A O 1
ATOM 671 N N . ALA A 1 88 ? 2.294 16.358 4.555 1.00 93.38 88 ALA A N 1
ATOM 672 C CA . ALA A 1 88 ? 1.803 17.577 3.919 1.00 93.38 88 ALA A CA 1
ATOM 673 C C . ALA A 1 88 ? 1.297 17.315 2.492 1.00 93.38 88 ALA A C 1
ATOM 675 O O . ALA A 1 88 ? 0.188 17.720 2.162 1.00 93.38 88 ALA A O 1
ATOM 676 N N . ALA A 1 89 ? 2.045 16.549 1.691 1.00 93.38 89 ALA A N 1
ATOM 677 C CA . ALA A 1 89 ? 1.651 16.187 0.329 1.00 93.38 89 ALA A CA 1
ATOM 678 C C . ALA A 1 89 ? 0.387 15.306 0.259 1.00 93.38 89 ALA A C 1
ATOM 680 O O . ALA A 1 89 ? -0.328 15.325 -0.741 1.00 93.38 89 ALA A O 1
ATOM 681 N N . LYS A 1 90 ? 0.111 14.509 1.299 1.00 91.50 90 LYS A N 1
ATOM 682 C CA . LYS A 1 90 ? -1.070 13.632 1.362 1.00 91.50 90 LYS A CA 1
ATOM 683 C C . LYS A 1 90 ? -2.291 14.299 1.987 1.00 91.50 90 LYS A C 1
ATOM 685 O O . LYS A 1 90 ? -3.411 13.839 1.751 1.00 91.50 90 LYS A O 1
ATOM 690 N N . THR A 1 91 ? -2.104 15.344 2.788 1.00 90.62 91 THR A N 1
ATOM 691 C CA . THR A 1 91 ? -3.205 16.081 3.412 1.00 90.62 91 THR A CA 1
ATOM 692 C C . THR A 1 91 ? -4.148 16.621 2.336 1.00 90.62 91 THR A C 1
ATOM 694 O O . THR A 1 91 ? -3.728 17.304 1.412 1.00 90.62 91 THR A O 1
ATOM 697 N N . GLY A 1 92 ? -5.437 16.290 2.439 1.00 83.75 92 GLY A N 1
ATOM 698 C CA . GLY A 1 92 ? -6.465 16.727 1.485 1.00 83.75 92 GLY A CA 1
ATOM 699 C C . GLY A 1 92 ? -6.634 15.838 0.248 1.00 83.75 92 GLY A C 1
ATOM 700 O O . GLY A 1 92 ? -7.634 15.978 -0.455 1.00 83.75 92 GLY A O 1
ATOM 701 N N . SER A 1 93 ? -5.746 14.868 0.005 1.00 86.25 93 SER A N 1
ATOM 702 C CA . SER A 1 93 ? -5.937 13.896 -1.075 1.00 86.25 93 SER A CA 1
ATOM 703 C C . SER A 1 93 ? -7.065 12.922 -0.713 1.00 86.25 93 SER A C 1
ATOM 705 O O . SER A 1 93 ? -6.922 12.073 0.172 1.00 86.25 93 SER A O 1
ATOM 707 N N . ARG A 1 94 ? -8.224 13.057 -1.370 1.00 85.31 94 ARG A N 1
ATOM 708 C CA . ARG A 1 94 ? -9.344 12.109 -1.258 1.00 85.31 94 ARG A CA 1
ATOM 709 C C . ARG A 1 94 ? -9.338 11.189 -2.469 1.00 85.31 94 ARG A C 1
ATOM 711 O O . ARG A 1 94 ? -9.194 11.639 -3.599 1.00 85.31 94 ARG A O 1
ATOM 718 N N . LEU A 1 95 ? -9.555 9.900 -2.222 1.00 87.62 95 LEU A N 1
ATOM 719 C CA . LEU A 1 95 ? -9.829 8.959 -3.301 1.00 87.62 95 LEU A CA 1
ATOM 720 C C . LEU A 1 95 ? -11.104 9.354 -4.050 1.00 87.62 95 LEU A C 1
ATOM 722 O O . LEU A 1 95 ? -12.065 9.812 -3.419 1.00 87.62 95 LEU A O 1
ATOM 726 N N . THR A 1 96 ? -11.110 9.097 -5.360 1.00 89.50 96 THR A N 1
ATOM 727 C CA . THR A 1 96 ? -12.301 9.234 -6.205 1.00 89.50 96 THR A CA 1
ATOM 728 C C . THR A 1 96 ? -13.424 8.329 -5.701 1.00 89.50 96 THR A C 1
ATOM 730 O O . THR A 1 96 ? -13.181 7.316 -5.035 1.00 89.50 96 THR A O 1
ATOM 733 N N . GLU A 1 97 ? -14.668 8.698 -6.000 1.00 90.94 97 GLU A N 1
ATOM 734 C CA . GLU A 1 97 ? -15.846 7.937 -5.571 1.00 90.94 97 GLU A CA 1
ATOM 735 C C . GLU A 1 97 ? -15.843 6.514 -6.140 1.00 90.94 97 GLU A C 1
ATOM 737 O O . GLU A 1 97 ? -16.070 5.555 -5.403 1.00 90.94 97 GLU A O 1
ATOM 742 N N 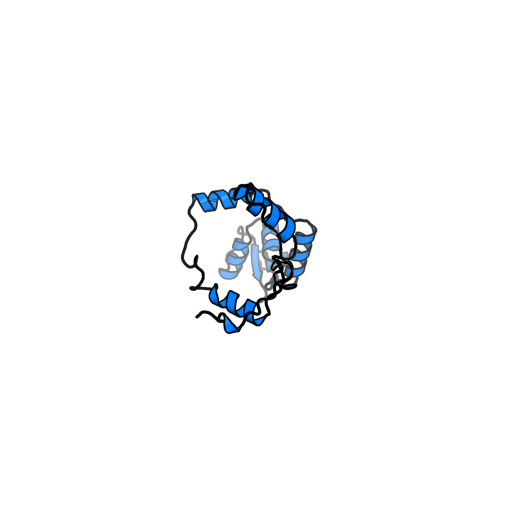. GLU A 1 98 ? -15.456 6.354 -7.405 1.00 91.56 98 GLU A N 1
ATOM 743 C CA . GLU A 1 98 ? -15.270 5.050 -8.051 1.00 91.56 98 GLU A CA 1
ATOM 744 C C . GLU A 1 98 ? -14.230 4.187 -7.323 1.00 91.56 98 GLU A C 1
ATOM 746 O O . GLU A 1 98 ? -14.489 3.037 -6.973 1.00 91.56 98 GLU A O 1
ATOM 751 N N . THR A 1 99 ? -13.064 4.746 -6.987 1.00 90.56 99 THR A N 1
ATOM 752 C CA . THR A 1 99 ? -12.042 3.970 -6.265 1.00 90.56 99 THR A CA 1
ATOM 753 C C . THR A 1 99 ? -12.512 3.626 -4.849 1.00 90.56 99 THR A C 1
ATOM 755 O O . THR A 1 99 ? -12.242 2.537 -4.338 1.00 90.56 99 THR A O 1
ATOM 758 N N . ARG A 1 100 ? -13.249 4.531 -4.193 1.00 89.19 100 ARG A N 1
ATOM 759 C CA . ARG A 1 100 ? -13.811 4.289 -2.857 1.00 89.19 100 ARG A CA 1
ATOM 760 C C . ARG A 1 100 ? -14.838 3.159 -2.872 1.00 89.19 100 ARG A C 1
ATOM 762 O O . ARG A 1 100 ? -14.807 2.315 -1.975 1.00 89.19 100 ARG A O 1
ATOM 769 N N . THR A 1 101 ? -15.720 3.134 -3.865 1.00 89.25 101 THR A N 1
ATOM 770 C CA . THR A 1 101 ? -16.738 2.084 -4.009 1.00 89.25 101 THR A CA 1
ATOM 771 C C . THR A 1 101 ? -16.099 0.735 -4.328 1.00 89.25 101 THR A C 1
ATOM 773 O O . THR A 1 101 ? -16.402 -0.235 -3.636 1.00 89.25 101 THR A O 1
ATOM 776 N N . LEU A 1 102 ? -15.127 0.677 -5.247 1.00 91.62 102 LEU A N 1
ATOM 777 C CA . LEU A 1 102 ? -14.371 -0.548 -5.548 1.00 91.62 102 LEU A CA 1
ATOM 778 C C . LEU A 1 102 ? -13.642 -1.106 -4.319 1.00 91.62 102 LEU A C 1
ATOM 780 O O . LEU A 1 102 ? -13.720 -2.302 -4.038 1.00 91.62 102 LEU A O 1
ATOM 784 N N . MET A 1 103 ? -12.977 -0.251 -3.538 1.00 86.25 103 MET A N 1
ATOM 785 C CA . MET A 1 103 ? -12.338 -0.685 -2.291 1.00 86.25 103 MET A CA 1
ATOM 786 C C . MET A 1 103 ? -13.351 -1.178 -1.256 1.00 86.25 103 MET A C 1
ATOM 788 O O . MET A 1 103 ? -13.060 -2.127 -0.528 1.00 86.25 103 MET A O 1
ATOM 792 N N . SER A 1 104 ? -14.518 -0.533 -1.161 1.00 84.12 104 SER A N 1
ATOM 793 C CA . SER A 1 104 ? -15.591 -0.974 -0.267 1.00 84.12 104 SER A CA 1
ATOM 794 C C . SER A 1 104 ? -16.129 -2.339 -0.688 1.00 84.12 104 SER A C 1
ATOM 796 O O . SER A 1 104 ? -16.293 -3.209 0.162 1.00 84.12 104 SER A O 1
ATOM 798 N N . ALA A 1 105 ? -16.341 -2.554 -1.988 1.00 85.94 105 ALA A N 1
ATOM 799 C CA . ALA A 1 105 ? -16.797 -3.824 -2.541 1.00 85.94 105 ALA A CA 1
ATOM 800 C C . ALA A 1 105 ? -15.769 -4.944 -2.319 1.00 85.94 105 ALA A C 1
ATOM 802 O O . ALA A 1 105 ? -16.122 -6.008 -1.819 1.00 85.94 105 ALA A O 1
ATOM 803 N N . ALA A 1 106 ? -14.482 -4.684 -2.576 1.00 84.75 106 ALA A N 1
ATOM 804 C CA . ALA A 1 106 ? -13.407 -5.648 -2.324 1.00 84.75 106 ALA A CA 1
ATOM 805 C C . ALA A 1 106 ? -13.303 -6.043 -0.839 1.00 84.75 106 ALA A C 1
ATOM 807 O O . ALA A 1 106 ? -12.945 -7.173 -0.510 1.00 84.75 106 ALA A O 1
ATOM 808 N N . LYS A 1 107 ? -13.633 -5.119 0.073 1.00 77.75 107 LYS A N 1
ATOM 809 C CA . LYS A 1 107 ? -13.656 -5.374 1.520 1.00 77.75 107 LYS A CA 1
ATOM 810 C C . LYS A 1 107 ? -14.954 -5.994 2.026 1.00 77.75 107 LYS A C 1
ATOM 812 O O . LYS A 1 107 ? -14.941 -6.521 3.133 1.00 77.75 107 LYS A O 1
ATOM 817 N N . ALA A 1 108 ? -16.041 -5.965 1.256 1.00 68.00 108 ALA A N 1
ATOM 818 C CA . ALA A 1 108 ? -17.342 -6.474 1.691 1.00 68.00 108 ALA A CA 1
ATOM 819 C C . ALA A 1 108 ? -17.316 -7.977 2.028 1.00 68.00 108 ALA A C 1
ATOM 821 O O . ALA A 1 108 ? -18.078 -8.416 2.881 1.00 68.00 108 ALA A O 1
ATOM 822 N N . GLY A 1 109 ? -16.404 -8.749 1.423 1.00 63.62 109 GLY A N 1
ATOM 823 C CA . GLY 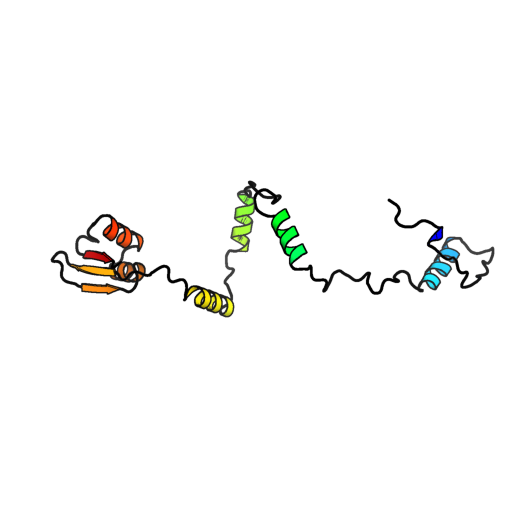A 1 109 ? -16.174 -10.162 1.755 1.00 63.62 109 GLY A CA 1
ATOM 824 C C . GLY A 1 109 ? -15.147 -10.404 2.868 1.00 63.62 109 GLY A C 1
ATOM 825 O O . GLY A 1 109 ? -15.051 -11.513 3.381 1.00 63.62 109 GLY A O 1
ATOM 826 N N . ASN A 1 110 ? -14.387 -9.380 3.275 1.00 64.12 110 ASN A N 1
ATOM 827 C CA . ASN A 1 110 ? -13.437 -9.453 4.387 1.00 64.12 110 ASN A CA 1
ATOM 828 C C . ASN A 1 110 ? -14.104 -8.961 5.680 1.00 64.12 110 ASN A C 1
ATOM 830 O O . ASN A 1 110 ? -13.621 -8.059 6.370 1.00 64.12 110 ASN A O 1
ATOM 834 N N . THR A 1 111 ? -15.261 -9.540 5.998 1.00 58.12 111 THR A N 1
ATOM 835 C CA . THR A 1 111 ? -15.839 -9.447 7.334 1.00 58.12 111 THR A CA 1
ATOM 836 C C . THR A 1 111 ? -15.083 -10.441 8.202 1.00 58.12 111 THR A C 1
ATOM 838 O O . THR A 1 111 ? -15.555 -11.555 8.420 1.00 58.12 111 THR A O 1
ATOM 841 N N . ASN A 1 112 ? -13.885 -10.075 8.674 1.00 57.81 112 ASN A N 1
ATOM 842 C CA . ASN A 1 112 ? -13.303 -10.742 9.840 1.00 57.81 112 ASN A CA 1
ATOM 843 C C . ASN A 1 112 ? -14.424 -10.850 10.876 1.00 57.81 112 ASN A C 1
ATOM 845 O O . ASN A 1 112 ? -14.902 -9.811 11.331 1.00 57.81 112 ASN A O 1
ATOM 849 N N . ALA A 1 113 ? -14.899 -12.080 11.102 1.00 61.97 113 ALA A N 1
ATOM 850 C CA . ALA A 1 113 ? -16.216 -12.416 11.633 1.00 61.97 113 ALA A CA 1
ATOM 851 C C . ALA A 1 113 ? -16.769 -11.334 12.567 1.00 61.97 113 ALA A C 1
ATOM 853 O O . ALA A 1 113 ? -16.371 -11.236 13.730 1.00 61.97 113 ALA A O 1
ATOM 854 N N . THR A 1 114 ? -17.656 -10.480 12.049 1.00 68.94 114 THR A N 1
ATOM 855 C CA . THR A 1 114 ? -18.420 -9.556 12.884 1.00 68.94 114 THR A CA 1
ATOM 856 C C . THR A 1 114 ? -19.335 -10.408 13.742 1.00 68.94 114 THR A C 1
ATOM 858 O O . THR A 1 114 ? -20.416 -10.808 13.319 1.00 68.94 114 THR A O 1
ATOM 861 N N . LYS A 1 115 ? -18.841 -10.763 14.928 1.00 77.38 115 LYS A N 1
ATOM 862 C CA . LYS A 1 115 ? -19.604 -11.553 15.877 1.00 77.38 115 LYS A CA 1
ATOM 863 C C . LYS A 1 115 ? -20.756 -10.698 16.383 1.00 77.38 115 LYS A C 1
ATOM 865 O O . LYS A 1 115 ? -20.526 -9.532 16.739 1.00 77.38 115 LYS A O 1
ATOM 870 N N . PRO A 1 116 ? -21.980 -11.238 16.414 1.00 87.00 116 PRO A N 1
ATOM 871 C CA . PRO A 1 116 ? -23.083 -10.499 16.973 1.00 87.00 116 PRO A CA 1
ATOM 872 C C . PRO A 1 116 ? -22.838 -10.282 18.470 1.00 87.00 116 PRO A C 1
ATOM 874 O O . PRO A 1 116 ? -22.210 -11.099 19.155 1.00 87.00 116 PRO A O 1
ATOM 877 N N . VAL A 1 117 ? -23.316 -9.144 18.957 1.00 90.88 117 VAL A N 1
ATOM 878 C CA . VAL A 1 117 ? -23.200 -8.729 20.355 1.00 90.88 117 VAL A CA 1
ATOM 879 C C . VAL A 1 117 ? -24.593 -8.658 20.942 1.00 90.88 117 VAL A C 1
ATOM 881 O O . VAL A 1 117 ? -25.454 -7.957 20.408 1.00 90.88 117 VAL A O 1
ATOM 884 N N . LEU A 1 118 ? -24.801 -9.368 22.042 1.00 91.94 118 LEU A N 1
ATOM 885 C CA . LEU A 1 118 ? -26.026 -9.324 22.825 1.00 91.94 118 LEU A CA 1
ATOM 886 C C . LEU A 1 118 ? -25.812 -8.332 23.968 1.00 91.94 118 LEU A C 1
ATOM 888 O O . LEU A 1 118 ? -24.838 -8.443 24.717 1.00 91.94 118 LEU A O 1
ATOM 892 N N . VAL A 1 119 ? -26.696 -7.344 24.071 1.00 91.50 119 VAL A N 1
ATOM 893 C CA . VAL A 1 119 ? -26.711 -6.363 25.159 1.00 91.50 119 VAL A CA 1
ATOM 894 C C . VAL A 1 119 ? -27.851 -6.727 26.100 1.00 91.50 119 VAL A C 1
ATOM 896 O O . VAL A 1 119 ? -29.007 -6.761 25.682 1.00 91.50 119 VAL A O 1
ATOM 899 N N . CYS A 1 120 ? -27.525 -6.972 27.365 1.00 91.12 120 CYS A N 1
ATOM 900 C CA . CYS A 1 120 ? -28.474 -7.343 28.408 1.00 91.12 120 CYS A CA 1
ATOM 901 C C . CYS A 1 120 ? -28.459 -6.331 29.560 1.00 91.12 120 CYS A C 1
ATOM 903 O O . CYS A 1 120 ? -27.460 -5.640 29.790 1.00 91.12 120 CYS A O 1
ATOM 905 N N . THR A 1 121 ? -29.554 -6.267 30.311 1.00 90.69 121 THR A N 1
ATOM 906 C CA . THR A 1 121 ? -29.631 -5.537 31.585 1.00 90.69 121 THR A CA 1
ATOM 907 C C . THR A 1 121 ? -28.833 -6.256 32.684 1.00 90.69 121 THR A C 1
ATOM 909 O O . THR A 1 121 ? -28.355 -7.381 32.504 1.00 90.69 121 THR A O 1
ATOM 912 N N . LEU A 1 122 ? -28.697 -5.631 33.859 1.00 87.56 122 LEU A N 1
ATOM 913 C CA . LEU A 1 122 ? -28.077 -6.271 35.030 1.00 87.56 122 LEU A CA 1
ATOM 914 C C . LEU A 1 122 ? -28.821 -7.532 35.495 1.00 87.56 122 LEU A C 1
ATOM 916 O O . LEU A 1 122 ? -28.179 -8.454 35.994 1.00 87.56 122 LEU A O 1
ATOM 920 N N . SER A 1 123 ? -30.146 -7.570 35.319 1.00 85.50 123 SER A N 1
ATOM 921 C CA . SER A 1 123 ? -31.002 -8.712 35.660 1.00 85.50 123 SER A CA 1
ATOM 922 C C . SER A 1 123 ? -30.924 -9.856 34.642 1.00 85.50 123 SER A C 1
ATOM 924 O O . SER A 1 123 ? -31.456 -10.930 34.904 1.00 85.50 123 SER A O 1
ATOM 926 N N . GLY A 1 124 ? -30.228 -9.663 33.514 1.00 81.31 124 GLY A N 1
ATOM 927 C CA . GLY A 1 124 ? -30.044 -10.685 32.480 1.00 81.31 124 GLY A CA 1
ATOM 928 C C . GLY A 1 124 ? -31.089 -10.661 31.363 1.00 81.31 124 GLY A C 1
ATOM 929 O O . GLY A 1 124 ? -31.058 -11.531 30.496 1.00 81.31 124 GLY A O 1
ATOM 930 N N . GLU A 1 125 ? -31.976 -9.666 31.334 1.00 88.50 125 GLU A N 1
ATOM 931 C CA . GLU A 1 125 ? -32.956 -9.506 30.256 1.00 88.50 125 GLU A CA 1
ATOM 932 C C . GLU A 1 125 ? -32.276 -8.976 28.989 1.00 88.50 125 GLU A C 1
ATOM 934 O O . GLU A 1 125 ? -31.492 -8.023 29.039 1.00 88.50 125 GLU A O 1
ATOM 939 N N . LEU A 1 126 ? -32.564 -9.601 27.844 1.00 90.06 126 LEU A N 1
ATOM 940 C CA . LEU A 1 126 ? -32.016 -9.191 26.555 1.00 90.06 126 LEU A CA 1
ATOM 941 C C . LEU A 1 126 ? -32.657 -7.872 26.114 1.00 90.06 126 LEU A C 1
ATOM 943 O O . LEU A 1 126 ? -33.858 -7.812 25.872 1.00 90.06 126 LEU A O 1
ATOM 947 N N . VAL A 1 127 ? -31.837 -6.834 25.958 1.00 90.62 127 VAL A N 1
ATOM 948 C CA . VAL A 1 127 ? -32.279 -5.526 25.460 1.00 90.62 127 VAL A CA 1
ATOM 949 C C . VAL A 1 127 ? -32.271 -5.528 23.938 1.00 90.62 127 VAL A C 1
ATOM 951 O O . VAL A 1 127 ? -33.275 -5.218 23.303 1.00 90.62 127 VAL A O 1
ATOM 954 N N . GLN A 1 128 ? -31.122 -5.858 23.338 1.00 90.69 128 GLN A N 1
ATOM 955 C CA . GLN A 1 128 ? -30.957 -5.814 21.888 1.00 90.69 128 GLN A CA 1
ATOM 956 C C . GLN A 1 128 ? -29.767 -6.655 21.416 1.00 90.69 128 GLN A C 1
ATOM 958 O O . GLN A 1 128 ? -28.758 -6.792 22.111 1.00 90.69 128 GLN A O 1
ATOM 963 N N . GLN A 1 129 ? -29.875 -7.176 20.194 1.00 92.56 129 GLN A N 1
ATOM 964 C CA . GLN A 1 129 ? -28.791 -7.840 19.478 1.00 92.56 129 GLN A CA 1
ATOM 965 C C . GLN A 1 129 ? -28.266 -6.934 18.359 1.00 92.56 129 GLN A C 1
ATOM 967 O O . GLN A 1 129 ? -29.037 -6.371 17.582 1.00 92.56 129 GLN A O 1
ATOM 972 N N . PHE A 1 130 ? -26.944 -6.823 18.251 1.00 90.75 130 PHE A N 1
ATOM 973 C CA . PHE A 1 130 ? -26.265 -6.042 17.220 1.00 90.75 130 PHE A CA 1
ATOM 974 C C . PHE A 1 130 ? -25.400 -6.933 16.340 1.00 90.75 130 PHE A C 1
ATOM 976 O O . PHE A 1 130 ? -24.784 -7.878 16.820 1.00 90.75 130 PHE A O 1
ATOM 983 N N . SER A 1 131 ? -25.279 -6.576 15.062 1.00 86.00 131 SER A N 1
ATOM 984 C CA . SER A 1 131 ? -24.415 -7.273 14.101 1.00 86.00 131 SER A CA 1
ATOM 985 C C . SER A 1 131 ? -22.921 -6.979 14.279 1.00 86.00 131 SER A C 1
ATOM 987 O O . SER A 1 131 ? -22.096 -7.631 13.654 1.00 86.00 131 SER A O 1
ATOM 989 N N . SER A 1 132 ? -22.537 -5.989 15.095 1.00 87.88 132 SER A N 1
ATOM 990 C CA . SER A 1 132 ? -21.129 -5.643 15.325 1.00 87.88 132 SER A CA 1
ATOM 991 C C . SER A 1 132 ? -20.892 -4.947 16.665 1.00 87.88 132 SER A C 1
ATOM 993 O O . SER A 1 132 ? -21.763 -4.239 17.180 1.00 87.88 132 SER A O 1
ATOM 995 N N . TYR A 1 133 ? -19.658 -5.052 17.169 1.00 88.69 133 TYR A N 1
ATOM 996 C CA . TYR A 1 133 ? -19.188 -4.307 18.343 1.00 88.69 133 TYR A CA 1
ATOM 997 C C . TYR A 1 133 ? -19.380 -2.797 18.201 1.00 88.69 133 TYR A C 1
ATOM 999 O O . TYR A 1 133 ? -19.818 -2.141 19.141 1.00 88.69 133 TYR A O 1
ATOM 1007 N N . SER A 1 134 ? -19.095 -2.241 17.021 1.00 89.56 134 SER A N 1
ATOM 1008 C CA . SER A 1 134 ? -19.221 -0.804 16.764 1.00 89.56 134 SER A CA 1
ATOM 1009 C C . SER A 1 134 ? -20.670 -0.322 16.831 1.00 89.56 134 SER A C 1
ATOM 1011 O O . SER A 1 134 ? -20.916 0.782 17.312 1.00 89.56 134 SER A O 1
ATOM 1013 N N . ALA A 1 135 ? -21.632 -1.127 16.369 1.00 89.94 135 ALA A N 1
ATOM 1014 C CA . ALA A 1 135 ? -23.051 -0.791 16.465 1.00 89.94 135 ALA A CA 1
ATOM 1015 C C . ALA A 1 135 ? -23.534 -0.803 17.927 1.00 89.94 135 ALA A C 1
ATOM 1017 O O . ALA A 1 135 ? -24.133 0.175 18.373 1.00 89.94 135 ALA A O 1
ATOM 1018 N N . ALA A 1 136 ? -23.174 -1.838 18.695 1.00 91.00 136 ALA A N 1
ATOM 1019 C CA . ALA A 1 136 ? -23.485 -1.916 20.126 1.00 91.00 136 ALA A CA 1
ATOM 1020 C C . ALA A 1 136 ? -22.843 -0.763 20.922 1.00 91.00 136 ALA A C 1
ATOM 1022 O O . ALA A 1 136 ? -23.469 -0.160 21.792 1.00 91.00 136 ALA A O 1
ATOM 1023 N N . ALA A 1 137 ? -21.597 -0.413 20.594 1.00 92.25 137 ALA A N 1
ATOM 1024 C CA . ALA A 1 137 ? -20.873 0.678 21.235 1.00 92.25 137 ALA A CA 1
ATOM 1025 C C . ALA A 1 137 ? -21.543 2.039 20.997 1.00 92.25 137 ALA A C 1
ATOM 1027 O O . ALA A 1 137 ? -21.694 2.816 21.939 1.00 92.25 137 ALA A O 1
ATOM 1028 N N . LYS A 1 138 ? -22.008 2.300 19.764 1.00 93.81 138 LYS A N 1
ATOM 1029 C CA . LYS A 1 138 ? -22.776 3.511 19.432 1.00 93.81 138 LYS A CA 1
ATOM 1030 C C . LYS A 1 138 ? -24.075 3.593 20.229 1.00 93.81 138 LYS A C 1
ATOM 1032 O O . LYS A 1 138 ? -24.347 4.648 20.789 1.00 93.81 138 LYS A O 1
ATOM 1037 N N . PHE A 1 139 ? -24.827 2.495 20.328 1.00 92.69 139 PHE A N 1
ATOM 1038 C CA . PHE A 1 139 ? -26.058 2.439 21.126 1.00 92.69 139 PHE A CA 1
ATOM 1039 C C . PHE A 1 139 ? -25.800 2.764 22.602 1.00 92.69 139 PHE A C 1
ATOM 1041 O O . PHE A 1 139 ? -26.468 3.609 23.189 1.00 92.69 139 PHE A O 1
ATOM 1048 N N . MET A 1 140 ? -24.767 2.158 23.191 1.00 91.81 140 MET A N 1
ATOM 1049 C CA . MET A 1 140 ? -24.393 2.418 24.583 1.00 91.81 140 MET A CA 1
ATOM 1050 C C . MET A 1 140 ? -23.678 3.764 24.780 1.00 91.81 140 MET A C 1
ATOM 1052 O O . MET A 1 140 ? -23.417 4.145 25.922 1.00 91.81 140 MET A O 1
ATOM 1056 N N . GLY A 1 141 ? -23.328 4.490 23.713 1.00 92.62 141 GLY A N 1
ATOM 1057 C CA . GLY A 1 141 ? -22.546 5.726 23.770 1.00 92.62 141 GLY A CA 1
ATOM 1058 C C . GLY A 1 141 ? -21.163 5.526 24.397 1.00 92.62 141 GLY A C 1
ATOM 1059 O O . GLY A 1 141 ? -20.783 6.287 25.289 1.00 92.62 141 GLY A O 1
ATOM 1060 N N . VAL A 1 142 ? -20.457 4.464 23.999 1.00 92.00 142 VAL A N 1
ATOM 1061 C CA . VAL A 1 142 ? -19.081 4.138 24.416 1.00 92.00 142 VAL A CA 1
ATOM 1062 C C . VAL A 1 142 ? -18.207 3.836 23.199 1.00 92.00 142 VAL A C 1
ATOM 1064 O O . VAL A 1 142 ? -18.700 3.653 22.088 1.00 92.00 142 VAL A O 1
ATOM 1067 N N . HIS A 1 143 ? -16.890 3.771 23.393 1.00 92.56 143 HIS A N 1
ATOM 1068 C CA . HIS A 1 143 ? -15.977 3.353 22.333 1.00 92.56 143 HIS A CA 1
ATOM 1069 C C . HIS A 1 143 ? -16.033 1.828 22.126 1.00 92.56 143 HIS A C 1
ATOM 1071 O O . HIS A 1 143 ? -16.237 1.076 23.079 1.00 92.56 143 HIS A O 1
ATOM 1077 N N . ALA A 1 144 ? -15.815 1.345 20.897 1.00 89.44 144 ALA A N 1
ATOM 1078 C CA . ALA A 1 144 ? -15.909 -0.086 20.569 1.00 89.44 144 ALA A CA 1
ATOM 1079 C C . ALA A 1 144 ? -14.988 -0.971 21.431 1.00 89.44 144 ALA A C 1
ATOM 1081 O O . ALA A 1 144 ? -15.373 -2.073 21.818 1.00 89.44 144 ALA A O 1
ATOM 1082 N N . SER A 1 145 ? -13.815 -0.457 21.818 1.00 90.50 145 SER A N 1
ATOM 1083 C CA . SER A 1 145 ? -12.886 -1.156 22.717 1.00 90.50 145 SER A CA 1
ATOM 1084 C C . SER A 1 145 ? -13.463 -1.418 24.110 1.00 90.50 145 SER A C 1
ATOM 1086 O O . SER A 1 145 ? -13.103 -2.413 24.735 1.00 90.50 145 SER A O 1
ATOM 1088 N N . SER A 1 146 ? -14.378 -0.575 24.599 1.00 91.88 146 SER A N 1
ATOM 1089 C CA . SER A 1 146 ? -15.062 -0.795 25.876 1.00 91.88 146 SER A CA 1
ATOM 1090 C C . SER A 1 146 ? -15.947 -2.040 25.825 1.00 91.88 146 SER A C 1
ATOM 1092 O O . SER A 1 146 ? -16.007 -2.776 26.804 1.00 91.88 146 SER A O 1
ATOM 1094 N N . VAL A 1 147 ? -16.577 -2.310 24.678 1.00 91.06 147 VAL A N 1
ATOM 1095 C CA . VAL A 1 147 ? -17.405 -3.507 24.464 1.00 91.06 147 VAL A CA 1
ATOM 1096 C C . VAL A 1 147 ? -16.538 -4.761 24.417 1.00 91.06 147 VAL A C 1
ATOM 1098 O O . VAL A 1 147 ? -16.827 -5.733 25.109 1.00 91.06 147 VAL A O 1
ATOM 1101 N N . THR A 1 148 ? -15.429 -4.721 23.675 1.00 90.75 148 THR A N 1
ATOM 1102 C CA . THR A 1 148 ? -14.459 -5.827 23.637 1.00 90.75 148 THR A CA 1
ATOM 1103 C C . THR A 1 148 ? -13.916 -6.139 25.029 1.00 90.75 148 THR A C 1
ATOM 1105 O O . THR A 1 148 ? -13.902 -7.297 25.443 1.00 90.75 148 THR A O 1
ATOM 1108 N N . ARG A 1 149 ? -13.521 -5.103 25.779 1.00 91.50 149 ARG A N 1
ATOM 1109 C CA . ARG A 1 149 ? -13.004 -5.260 27.140 1.00 91.50 149 ARG A CA 1
ATOM 1110 C C . ARG A 1 149 ? -14.058 -5.844 28.078 1.00 91.50 149 ARG A C 1
ATOM 1112 O O . ARG A 1 149 ? -13.736 -6.728 28.861 1.00 91.50 149 ARG A O 1
ATOM 1119 N N . ALA A 1 150 ? -15.305 -5.392 27.972 1.00 92.50 150 ALA A N 1
ATOM 1120 C CA . ALA A 1 150 ? -16.411 -5.906 28.770 1.00 92.50 150 ALA A CA 1
ATOM 1121 C C . ALA A 1 150 ? -16.694 -7.388 28.530 1.00 92.50 150 ALA A C 1
ATOM 1123 O O . ALA A 1 150 ? -16.949 -8.111 29.486 1.00 92.50 150 ALA A O 1
ATOM 1124 N N . ILE A 1 151 ? -16.564 -7.861 27.294 1.00 90.44 151 ILE A N 1
ATOM 1125 C CA . ILE A 1 151 ? -16.739 -9.283 26.973 1.00 90.44 151 ILE A CA 1
ATOM 1126 C C . ILE A 1 151 ? -15.563 -10.116 27.489 1.00 90.44 151 ILE A C 1
ATOM 1128 O O . ILE A 1 151 ? -15.770 -11.196 28.028 1.00 90.44 151 ILE A O 1
ATOM 1132 N N . GLN A 1 152 ? -14.333 -9.611 27.366 1.00 90.06 152 GLN A N 1
ATOM 1133 C CA . GLN A 1 152 ? -13.132 -10.320 27.824 1.00 90.06 152 GLN A CA 1
ATOM 1134 C C . GLN A 1 152 ? -13.010 -10.377 29.352 1.00 90.06 152 GLN A C 1
ATOM 1136 O O . GLN A 1 152 ? -12.547 -11.373 29.894 1.00 90.06 152 GLN A O 1
ATOM 1141 N N . GLN A 1 153 ? -13.388 -9.298 30.040 1.00 90.69 153 GLN A N 1
ATOM 1142 C CA . GLN A 1 153 ? -13.191 -9.132 31.485 1.00 90.69 153 GLN A CA 1
ATOM 1143 C C . GLN A 1 153 ? -14.486 -9.299 32.292 1.00 90.69 153 GLN A C 1
ATOM 1145 O O . GLN A 1 153 ? -14.458 -9.197 33.514 1.00 90.69 153 GLN A O 1
ATOM 1150 N N . GLY A 1 154 ? -15.632 -9.491 31.631 1.00 86.31 154 GLY A N 1
ATOM 1151 C CA . GLY A 1 154 ? -16.942 -9.568 32.282 1.00 86.31 154 GLY A CA 1
ATOM 1152 C C . GLY A 1 154 ? -17.387 -8.266 32.960 1.00 86.31 154 GLY A C 1
ATOM 1153 O O . GLY A 1 154 ? -18.225 -8.302 33.860 1.00 86.31 154 GLY A O 1
ATOM 1154 N N . CYS A 1 155 ? -16.822 -7.111 32.584 1.00 87.06 155 CYS A N 1
ATOM 1155 C CA . CYS A 1 155 ? -17.126 -5.843 33.248 1.00 87.06 155 CYS A CA 1
ATOM 1156 C C . CYS A 1 155 ? -18.437 -5.216 32.749 1.00 87.06 155 CYS A C 1
ATOM 1158 O O . CYS A 1 155 ? -18.785 -5.304 31.572 1.00 87.06 155 CYS A O 1
ATOM 1160 N N . VAL A 1 156 ? -19.143 -4.521 33.641 1.00 90.69 156 VAL A N 1
ATOM 1161 C CA . VAL A 1 156 ? -20.411 -3.845 33.329 1.00 90.69 156 VAL A CA 1
ATOM 1162 C C . VAL A 1 156 ? -20.144 -2.511 32.632 1.00 90.69 156 VAL A C 1
ATOM 1164 O O . VAL A 1 156 ? -19.324 -1.708 33.082 1.00 90.69 156 VAL A O 1
ATOM 1167 N N . ILE A 1 157 ? -20.867 -2.238 31.548 1.00 89.81 157 ILE A N 1
ATOM 1168 C CA . ILE A 1 157 ? -20.780 -0.971 30.819 1.00 89.81 157 ILE A CA 1
ATOM 1169 C C . ILE A 1 157 ? -21.756 0.031 31.440 1.00 89.81 157 ILE A C 1
ATOM 1171 O O . ILE A 1 157 ? -22.947 -0.249 31.584 1.00 89.81 157 ILE A O 1
ATOM 1175 N N . LYS A 1 158 ? -21.238 1.211 31.815 1.00 87.19 158 LYS A N 1
ATOM 1176 C CA . LYS A 1 158 ? -21.993 2.314 32.447 1.00 87.19 158 LYS A CA 1
ATOM 1177 C C . LYS A 1 158 ? -22.763 1.923 33.721 1.00 87.19 158 LYS A C 1
ATOM 1179 O O . LYS A 1 158 ? -23.652 2.650 34.135 1.00 87.19 158 LYS A O 1
ATOM 1184 N N . GLY A 1 159 ? -22.439 0.780 34.330 1.00 85.81 159 GLY A N 1
ATOM 1185 C CA . GLY A 1 159 ? -23.160 0.255 35.492 1.00 85.81 159 GLY A CA 1
ATOM 1186 C C . GLY A 1 159 ? -24.566 -0.274 35.190 1.00 85.81 159 GLY A C 1
ATOM 1187 O O . GLY A 1 159 ? -25.282 -0.578 36.131 1.00 85.81 159 GLY A O 1
ATOM 1188 N N . ILE A 1 160 ?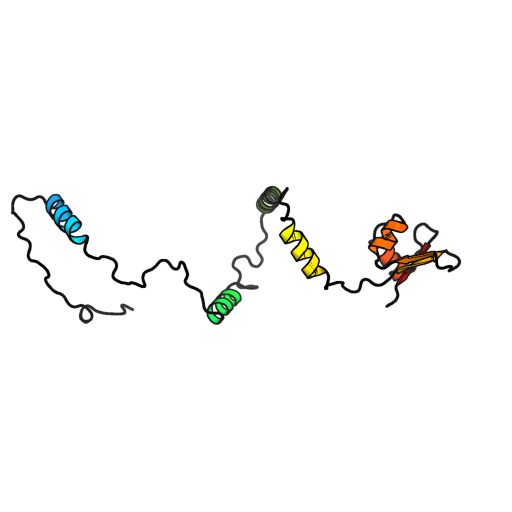 -24.969 -0.385 33.917 1.00 89.56 160 ILE A N 1
ATOM 1189 C CA . ILE A 1 160 ? -26.353 -0.721 33.522 1.00 89.56 160 ILE A CA 1
ATOM 1190 C C . ILE A 1 160 ? -26.395 -1.932 32.578 1.00 89.56 160 ILE A C 1
ATOM 1192 O O . ILE A 1 160 ? -27.338 -2.721 32.625 1.00 89.56 160 ILE A O 1
ATOM 1196 N N . TYR A 1 161 ? -25.366 -2.106 31.743 1.00 90.88 161 TYR A N 1
ATOM 1197 C CA . TYR A 1 161 ? -25.376 -3.093 30.665 1.00 90.88 161 TYR A CA 1
ATOM 1198 C C . TYR A 1 161 ? -24.328 -4.188 30.853 1.00 90.88 161 TYR A C 1
ATOM 1200 O O . TYR A 1 161 ? -23.157 -3.909 31.136 1.00 90.88 161 TYR A O 1
ATOM 1208 N N . ARG A 1 162 ? -24.731 -5.435 30.606 1.00 91.62 162 ARG A N 1
ATOM 1209 C CA . ARG A 1 162 ? -23.833 -6.568 30.354 1.00 91.62 162 ARG A CA 1
ATOM 1210 C C . ARG A 1 162 ? -23.820 -6.887 28.867 1.00 91.62 162 ARG A C 1
ATOM 1212 O O . ARG A 1 162 ? -24.833 -6.750 28.190 1.00 91.62 162 ARG A O 1
ATOM 1219 N N . VAL A 1 163 ? -22.667 -7.310 28.364 1.00 92.25 163 VAL A N 1
ATOM 1220 C CA . VAL A 1 163 ? -22.494 -7.652 26.952 1.00 92.25 163 VAL A CA 1
ATOM 1221 C C . VAL A 1 163 ? -21.869 -9.026 26.800 1.00 92.25 163 VAL A C 1
ATOM 1223 O O . VAL A 1 163 ? -20.945 -9.378 27.531 1.00 92.25 163 VAL A O 1
ATOM 1226 N N . SER A 1 164 ? -22.362 -9.787 25.833 1.00 89.38 164 SER A N 1
ATOM 1227 C CA . SER A 1 164 ? -21.796 -11.073 25.434 1.00 89.38 164 SER A CA 1
ATOM 1228 C C . SER A 1 164 ? -21.712 -11.158 23.914 1.00 89.38 164 SER A C 1
ATOM 1230 O O . SER A 1 164 ? -22.399 -10.438 23.188 1.00 89.38 164 SER A O 1
ATOM 1232 N N . SER A 1 165 ? -20.825 -12.014 23.418 1.00 86.81 165 SER A N 1
ATOM 1233 C CA . SER A 1 165 ? -20.700 -12.297 21.992 1.00 86.81 165 SER A CA 1
ATOM 1234 C C . SER A 1 165 ? -20.823 -13.797 21.776 1.00 86.81 165 SER A C 1
ATOM 1236 O O . SER A 1 165 ? -20.215 -14.569 22.517 1.00 86.81 165 SER A O 1
ATOM 1238 N N . SER A 1 166 ? -21.626 -14.204 20.791 1.00 69.94 166 SER A N 1
ATOM 1239 C CA . SER A 1 166 ? -21.680 -15.605 20.374 1.00 69.94 166 SER A CA 1
ATOM 1240 C C . SER A 1 166 ? -20.480 -15.919 19.482 1.00 69.94 166 SER A C 1
ATOM 1242 O O . SER A 1 166 ? -20.101 -15.092 18.646 1.00 69.94 166 SER A O 1
ATOM 1244 N N . SER A 1 167 ? -19.879 -17.093 19.693 1.00 59.06 167 SER A N 1
ATOM 1245 C CA . SER A 1 167 ? -18.693 -17.567 18.972 1.00 59.06 167 SER A CA 1
ATOM 1246 C C . SER A 1 167 ? -18.855 -17.558 17.464 1.00 59.06 167 SER A C 1
ATOM 1248 O O . SER A 1 167 ? -19.937 -17.953 16.983 1.00 59.06 167 SER A O 1
#

Sequence (167 aa):
MVLYGIAAFIFIVVEFVEILPDMTSAALKAILLAREQFRFNFLVLAGSSLGYRFTVETKAALSAAKSGSNNPNYGKTPSEETKALQRAAKTGSRLTEETRTLMSAAKAGNTNATKPVLVCTLSGELVQQFSSYSAAAKFMGVHASSVTRAIQQGCVIKGIYRVSSSS